Protein AF-A0A3D1QI47-F1 (afdb_monomer_lite)

Structure (mmCIF, N/CA/C/O backbone):
data_AF-A0A3D1QI47-F1
#
_entry.id   AF-A0A3D1QI47-F1
#
loop_
_atom_site.group_PDB
_atom_site.id
_atom_site.type_symbol
_atom_site.label_atom_id
_atom_site.label_alt_id
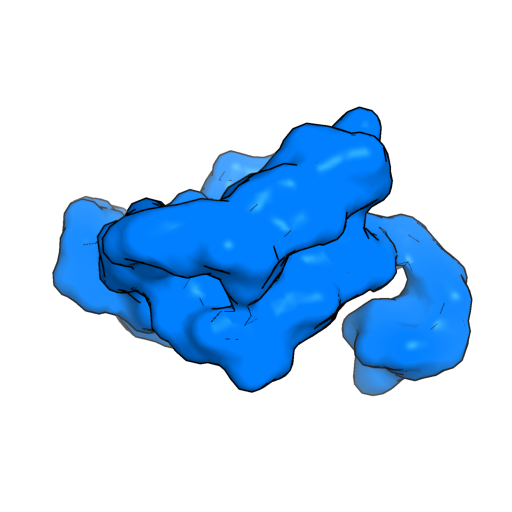_atom_site.label_comp_id
_atom_site.label_asym_id
_atom_site.label_entity_id
_atom_site.label_seq_id
_atom_site.pdbx_PDB_ins_code
_atom_site.Cartn_x
_atom_site.Cartn_y
_atom_site.Cartn_z
_atom_site.occupancy
_atom_site.B_iso_or_equiv
_atom_site.auth_seq_id
_atom_site.auth_comp_id
_atom_site.auth_asym_id
_atom_site.auth_atom_id
_atom_site.pdbx_PDB_model_num
ATOM 1 N N . PRO A 1 1 ? 9.908 -3.642 2.175 1.00 69.00 1 PRO A N 1
ATOM 2 C CA . PRO A 1 1 ? 8.462 -3.305 2.161 1.00 69.00 1 PRO A CA 1
ATOM 3 C C . PRO A 1 1 ? 7.548 -4.515 2.404 1.00 69.00 1 PRO A C 1
ATOM 5 O O . PRO A 1 1 ? 6.734 -4.450 3.317 1.00 69.00 1 PRO A O 1
ATOM 8 N N . ASN A 1 2 ? 7.718 -5.623 1.673 1.00 78.94 2 ASN A N 1
ATOM 9 C CA . ASN A 1 2 ? 6.745 -6.726 1.683 1.00 78.94 2 ASN A CA 1
ATOM 10 C C . ASN A 1 2 ? 6.531 -7.382 3.056 1.00 78.94 2 ASN A C 1
ATOM 12 O O . ASN A 1 2 ? 5.391 -7.551 3.470 1.00 78.94 2 ASN A O 1
ATOM 16 N N . THR A 1 3 ? 7.596 -7.665 3.813 1.00 88.75 3 THR A N 1
ATOM 17 C CA . THR A 1 3 ? 7.473 -8.235 5.169 1.00 88.75 3 THR A CA 1
ATOM 18 C C . THR A 1 3 ? 6.683 -7.325 6.112 1.00 88.75 3 THR A C 1
ATOM 20 O O . THR A 1 3 ? 5.834 -7.795 6.860 1.00 88.75 3 THR A O 1
ATOM 23 N N . VAL A 1 4 ? 6.924 -6.012 6.054 1.00 90.50 4 VAL A N 1
ATOM 24 C CA . VAL A 1 4 ? 6.200 -5.032 6.878 1.00 90.50 4 VAL A CA 1
ATOM 25 C C . VAL A 1 4 ? 4.736 -4.946 6.446 1.00 90.50 4 VAL A C 1
ATOM 27 O O . VAL A 1 4 ? 3.855 -4.963 7.298 1.00 90.50 4 VAL A O 1
ATOM 30 N N . GLY A 1 5 ? 4.466 -4.920 5.137 1.00 87.31 5 GLY A N 1
ATOM 31 C CA . GLY A 1 5 ? 3.100 -4.923 4.611 1.00 87.31 5 GLY A CA 1
ATOM 32 C C . GLY A 1 5 ? 2.309 -6.162 5.038 1.00 87.31 5 GLY A C 1
ATOM 33 O O . GLY A 1 5 ? 1.171 -6.032 5.475 1.00 87.31 5 GLY A O 1
ATOM 34 N N . ALA A 1 6 ? 2.937 -7.342 5.027 1.00 90.19 6 ALA A N 1
ATOM 35 C CA . ALA A 1 6 ? 2.317 -8.581 5.495 1.00 90.19 6 ALA A CA 1
ATOM 36 C C . ALA A 1 6 ? 1.986 -8.548 6.999 1.00 90.19 6 ALA A C 1
ATOM 38 O O . ALA A 1 6 ? 0.902 -8.971 7.401 1.00 90.19 6 ALA A O 1
ATOM 39 N N . LEU A 1 7 ? 2.882 -8.006 7.833 1.00 94.06 7 LEU A N 1
ATOM 40 C CA . LEU A 1 7 ? 2.620 -7.839 9.268 1.00 94.06 7 LEU A CA 1
ATOM 41 C C . LEU A 1 7 ? 1.478 -6.848 9.526 1.00 94.06 7 LEU A C 1
ATOM 43 O O . LEU A 1 7 ? 0.644 -7.089 10.393 1.00 94.06 7 LEU A O 1
ATOM 47 N N . ILE A 1 8 ? 1.401 -5.759 8.756 1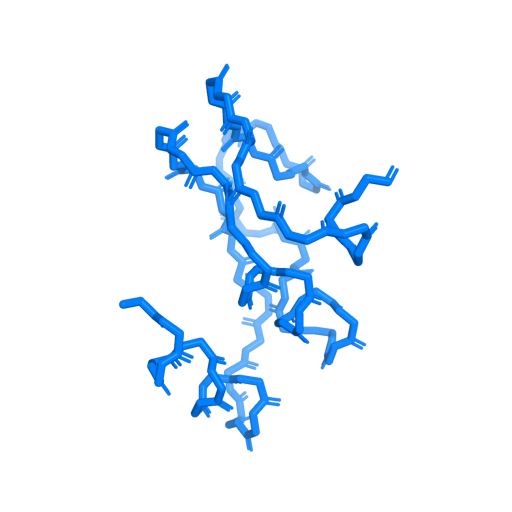.00 93.12 8 ILE A N 1
ATOM 48 C CA . ILE A 1 8 ? 0.305 -4.784 8.851 1.00 93.12 8 ILE A CA 1
ATOM 49 C C . ILE A 1 8 ? -1.021 -5.398 8.384 1.00 93.12 8 ILE A C 1
ATOM 51 O O . ILE A 1 8 ? -2.054 -5.174 9.009 1.00 93.12 8 ILE A O 1
ATOM 55 N N . ALA A 1 9 ? -1.008 -6.206 7.322 1.00 93.19 9 ALA A N 1
ATOM 56 C CA . ALA A 1 9 ? -2.195 -6.912 6.842 1.00 93.19 9 ALA A CA 1
ATOM 57 C C . ALA A 1 9 ? -2.807 -7.828 7.919 1.00 93.19 9 ALA A C 1
ATOM 59 O O . ALA A 1 9 ? -4.024 -8.002 7.963 1.00 93.19 9 ALA A O 1
ATOM 60 N N . GLN A 1 10 ? -1.983 -8.359 8.825 1.00 94.00 10 GLN A N 1
ATOM 61 C CA . GLN A 1 10 ? -2.405 -9.235 9.923 1.00 94.00 10 GLN A CA 1
ATOM 62 C C . GLN A 1 10 ? -2.590 -8.508 11.265 1.00 94.00 10 GLN A C 1
ATOM 64 O O . GLN A 1 10 ? -3.030 -9.126 12.233 1.00 94.00 10 GLN A O 1
ATOM 69 N N . SER A 1 11 ? -2.266 -7.216 11.351 1.00 95.12 11 SER A N 1
ATOM 70 C CA . SER A 1 11 ? -2.357 -6.461 12.603 1.00 95.12 11 SER A CA 1
ATOM 71 C C . SER A 1 11 ? -3.761 -5.909 12.858 1.00 95.12 11 SER A C 1
ATOM 73 O O . SER A 1 11 ? -4.682 -6.035 12.050 1.00 95.12 11 SER A O 1
ATOM 75 N N . ASP A 1 12 ? -3.937 -5.258 13.999 1.00 95.62 12 ASP A N 1
ATOM 76 C CA . ASP A 1 12 ? -5.141 -4.527 14.396 1.00 95.62 12 ASP A CA 1
ATOM 77 C C . ASP A 1 12 ? -5.204 -3.092 13.835 1.00 95.62 12 ASP A C 1
ATOM 79 O O . ASP A 1 12 ? -6.199 -2.386 14.037 1.00 95.62 12 ASP A O 1
ATOM 83 N N . LEU A 1 13 ? -4.176 -2.662 13.092 1.00 96.19 13 LEU A N 1
ATOM 84 C CA . LEU A 1 13 ? -4.148 -1.354 12.445 1.00 96.19 13 LEU A CA 1
ATOM 85 C C . LEU A 1 13 ? -5.297 -1.220 11.439 1.00 96.19 13 LEU A C 1
ATOM 87 O O . LEU A 1 13 ? -5.690 -2.171 10.763 1.00 96.19 13 LEU A O 1
ATOM 91 N N . LYS A 1 14 ? -5.850 -0.013 11.332 1.00 96.00 14 LYS A N 1
ATOM 92 C CA . LYS A 1 14 ? -6.990 0.282 10.461 1.00 96.00 14 LYS A CA 1
ATOM 93 C C . LYS A 1 14 ? -6.978 1.729 10.006 1.00 96.00 14 LYS A C 1
ATOM 95 O O . LYS A 1 14 ? -6.330 2.581 10.607 1.00 96.00 14 LYS A O 1
ATOM 100 N N . ASP A 1 15 ? -7.750 1.986 8.959 1.00 96.81 15 ASP A N 1
ATOM 101 C CA . ASP A 1 15 ? -7.930 3.303 8.355 1.00 96.81 15 ASP A CA 1
ATOM 102 C C . ASP A 1 15 ? -6.633 3.980 7.889 1.00 96.81 15 ASP A C 1
ATOM 104 O O . ASP A 1 15 ? -6.500 5.208 7.911 1.00 96.81 15 ASP A O 1
ATOM 108 N N . LEU A 1 16 ? -5.684 3.165 7.426 1.00 97.75 16 LEU A N 1
ATOM 109 C CA . LEU A 1 16 ? -4.407 3.629 6.907 1.00 97.75 16 LEU A CA 1
ATOM 110 C C . LEU A 1 16 ? -4.601 4.362 5.577 1.00 97.75 16 LEU A C 1
ATOM 112 O O . LEU A 1 16 ? -5.466 4.020 4.763 1.00 97.75 16 LEU A O 1
ATOM 116 N N . GLY A 1 17 ? -3.779 5.383 5.358 1.00 97.38 17 GLY A N 1
ATOM 117 C CA . GLY A 1 17 ? -3.658 6.082 4.085 1.00 97.38 17 GLY A CA 1
ATOM 118 C C . GLY A 1 17 ? -2.370 5.695 3.371 1.00 97.38 17 GLY A C 1
ATOM 119 O O . GLY A 1 17 ? -1.372 5.390 4.0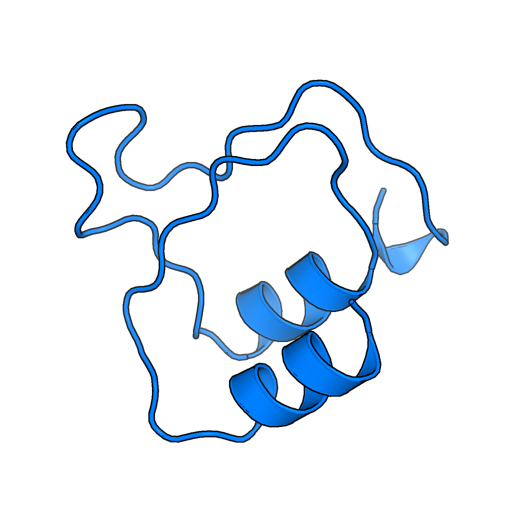17 1.00 97.38 17 GLY A O 1
ATOM 120 N N . VAL A 1 18 ? -2.386 5.752 2.039 1.00 97.50 18 VAL A N 1
ATOM 121 C CA . VAL A 1 18 ? -1.188 5.552 1.216 1.00 97.50 18 VAL A CA 1
ATOM 122 C C . VAL A 1 18 ? -0.931 6.794 0.370 1.00 97.50 18 VAL A C 1
ATOM 124 O O . VAL A 1 18 ? -1.818 7.283 -0.343 1.00 97.50 18 VAL A O 1
ATOM 127 N N . HIS A 1 19 ? 0.290 7.299 0.495 1.00 97.81 19 HIS A N 1
ATOM 128 C CA . HIS A 1 19 ? 0.917 8.279 -0.377 1.00 97.81 19 HIS A CA 1
ATOM 129 C C . HIS A 1 19 ? 2.376 7.840 -0.510 1.00 97.81 19 HIS A C 1
ATOM 131 O O . HIS A 1 19 ? 3.142 7.941 0.446 1.00 97.81 19 HIS A O 1
ATOM 137 N N . THR A 1 20 ? 2.718 7.251 -1.648 1.00 95.62 20 THR A N 1
ATOM 138 C CA . THR A 1 20 ? 4.028 6.636 -1.894 1.00 95.62 20 THR A CA 1
ATOM 139 C C . THR A 1 20 ? 4.515 7.018 -3.281 1.00 95.62 20 THR A C 1
ATOM 141 O O . THR A 1 20 ? 3.719 7.398 -4.127 1.00 95.62 20 THR A O 1
ATOM 144 N N . GLU A 1 21 ? 5.809 6.915 -3.544 1.00 98.00 21 GLU A N 1
ATOM 145 C CA . GLU A 1 21 ? 6.317 7.052 -4.908 1.00 98.00 21 GLU A CA 1
ATOM 146 C C . GLU A 1 21 ? 5.972 5.800 -5.733 1.00 98.00 21 GLU A C 1
ATOM 148 O O . GLU A 1 21 ? 5.282 5.882 -6.749 1.00 98.00 21 GLU A O 1
ATOM 153 N N . MET A 1 22 ? 6.383 4.631 -5.234 1.00 96.19 22 MET A N 1
ATOM 154 C CA . MET A 1 22 ? 6.197 3.332 -5.878 1.00 96.19 22 MET A CA 1
ATOM 155 C C . MET A 1 22 ? 5.131 2.513 -5.145 1.00 96.19 22 MET A C 1
ATOM 157 O O . MET A 1 22 ? 5.216 2.313 -3.927 1.00 96.19 22 MET A O 1
ATOM 161 N N . LEU A 1 23 ? 4.145 2.021 -5.894 1.00 96.62 23 LEU A N 1
ATOM 162 C CA . LEU A 1 23 ? 3.172 1.032 -5.437 1.00 96.62 23 LEU A CA 1
ATOM 163 C C . LEU A 1 23 ? 3.681 -0.383 -5.756 1.00 96.62 23 LEU A C 1
ATOM 165 O O . LEU A 1 23 ? 4.172 -0.628 -6.855 1.00 96.62 23 LEU A O 1
ATOM 169 N N . VAL A 1 24 ? 3.557 -1.300 -4.796 1.00 95.81 24 VAL A N 1
ATOM 170 C CA . VAL A 1 24 ? 4.015 -2.700 -4.886 1.00 95.81 24 VAL A CA 1
ATOM 171 C C . VAL A 1 24 ? 2.955 -3.653 -4.325 1.00 95.81 24 VAL A C 1
ATOM 173 O O . VAL A 1 24 ? 2.079 -3.221 -3.574 1.00 95.81 24 VAL A O 1
ATOM 176 N N . ASP A 1 25 ? 3.074 -4.951 -4.609 1.00 95.38 25 ASP A N 1
ATOM 177 C CA . ASP A 1 25 ? 2.099 -5.997 -4.245 1.00 95.38 25 ASP A CA 1
ATOM 178 C C . ASP A 1 25 ? 1.649 -5.969 -2.776 1.00 95.38 25 ASP A C 1
ATOM 180 O O . ASP A 1 25 ? 0.474 -6.170 -2.480 1.00 95.38 25 ASP A O 1
ATOM 184 N N . SER A 1 26 ? 2.541 -5.633 -1.837 1.00 94.88 26 SER A N 1
ATOM 185 C CA . SER A 1 26 ? 2.185 -5.595 -0.413 1.00 94.88 26 SER A CA 1
ATOM 186 C C . SER A 1 26 ? 1.115 -4.554 -0.067 1.00 94.88 26 SER A C 1
ATOM 188 O O . SER A 1 26 ? 0.446 -4.667 0.957 1.00 94.88 26 SER A O 1
ATOM 190 N N . PHE A 1 27 ? 0.957 -3.512 -0.889 1.00 95.88 27 PHE A N 1
ATOM 191 C CA . PHE A 1 27 ? -0.140 -2.557 -0.726 1.00 95.88 27 PHE A CA 1
ATOM 192 C C . PHE A 1 27 ? -1.485 -3.159 -1.123 1.00 95.88 27 PHE A C 1
ATOM 194 O O . PHE A 1 27 ? -2.490 -2.813 -0.505 1.00 95.88 27 PHE A O 1
ATOM 201 N N . VAL A 1 28 ? -1.499 -4.085 -2.085 1.00 95.06 28 VAL A N 1
ATOM 202 C CA . VAL A 1 28 ? -2.694 -4.852 -2.446 1.00 95.06 28 VAL A CA 1
ATOM 203 C C . VAL A 1 28 ? -3.089 -5.751 -1.280 1.00 95.06 28 VAL A C 1
ATOM 205 O O . VAL A 1 28 ? -4.233 -5.690 -0.849 1.00 95.06 28 VAL A O 1
ATOM 208 N N . ASP A 1 29 ? -2.134 -6.472 -0.677 1.00 95.38 29 ASP A N 1
ATOM 209 C CA . ASP A 1 29 ? -2.395 -7.306 0.510 1.00 95.38 29 ASP A CA 1
ATOM 210 C C . ASP A 1 29 ? -3.039 -6.501 1.651 1.00 95.38 29 ASP A C 1
ATOM 212 O O . ASP A 1 29 ? -4.042 -6.904 2.240 1.00 95.38 29 ASP A O 1
ATOM 216 N N . MET A 1 30 ? -2.480 -5.328 1.962 1.00 96.31 30 MET A N 1
ATOM 217 C CA . MET A 1 30 ? -3.008 -4.449 3.010 1.00 96.31 30 MET A CA 1
ATOM 218 C C . MET A 1 30 ? -4.376 -3.849 2.648 1.00 96.31 30 MET A C 1
ATOM 220 O O . MET A 1 30 ? -5.187 -3.586 3.542 1.00 96.31 30 MET A O 1
ATOM 224 N N . TYR A 1 31 ? -4.636 -3.600 1.364 1.00 96.19 31 TYR A N 1
ATOM 225 C CA . TYR A 1 31 ? -5.920 -3.097 0.883 1.00 96.19 31 TYR A CA 1
ATOM 226 C C . TYR A 1 31 ? -7.005 -4.177 0.961 1.00 96.19 31 TYR A C 1
ATOM 228 O O . TYR A 1 31 ? -8.051 -3.937 1.562 1.00 96.19 31 TYR A O 1
ATOM 236 N N . GLU A 1 32 ? -6.730 -5.382 0.458 1.00 95.69 32 GLU A N 1
ATOM 237 C CA . GLU A 1 32 ? -7.629 -6.542 0.529 1.00 95.69 32 GLU A CA 1
ATOM 238 C C . GLU A 1 32 ? -7.931 -6.947 1.979 1.00 95.69 32 GLU A C 1
ATOM 240 O O . GLU A 1 32 ? -9.066 -7.285 2.310 1.00 95.69 32 GLU A O 1
ATOM 245 N N . ALA A 1 33 ? -6.950 -6.823 2.879 1.00 96.31 33 ALA A N 1
ATOM 246 C CA . ALA A 1 33 ? -7.131 -7.031 4.317 1.00 96.31 33 ALA A CA 1
ATOM 247 C C . ALA A 1 33 ? -7.917 -5.901 5.024 1.00 96.31 33 ALA A C 1
ATOM 249 O O . ALA A 1 33 ? -8.066 -5.917 6.250 1.00 96.31 33 ALA A O 1
ATOM 250 N N . GLY A 1 34 ? -8.390 -4.889 4.288 1.00 96.56 34 GLY A N 1
ATOM 251 C CA . GLY A 1 34 ? -9.190 -3.776 4.805 1.00 96.56 34 GLY A CA 1
ATOM 252 C C . GLY A 1 34 ? -8.412 -2.774 5.664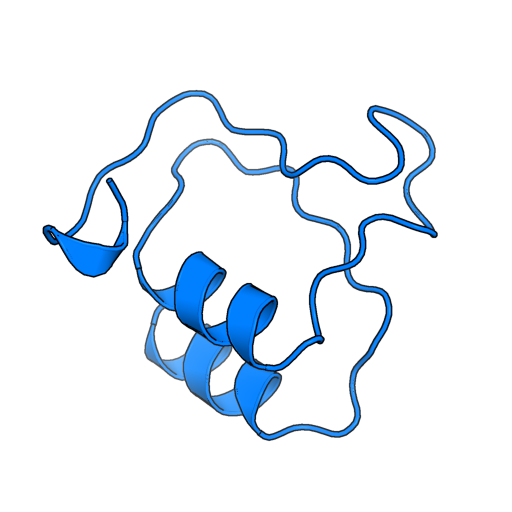 1.00 96.56 34 GLY A C 1
ATOM 253 O O . GLY A 1 34 ? -9.017 -1.958 6.364 1.00 96.56 34 GLY A O 1
ATOM 254 N N . LYS A 1 35 ? -7.075 -2.821 5.643 1.00 97.69 35 LYS A N 1
ATOM 255 C CA . LYS A 1 35 ? -6.219 -1.942 6.458 1.00 97.69 35 LYS A CA 1
ATOM 256 C C . LYS A 1 35 ? -6.109 -0.553 5.852 1.00 97.69 35 LYS A C 1
ATOM 258 O O . LYS A 1 35 ? -6.089 0.436 6.586 1.00 97.69 35 LYS A O 1
ATOM 263 N N . ILE A 1 36 ? -6.066 -0.473 4.523 1.00 97.81 36 ILE A N 1
ATOM 264 C CA . ILE A 1 36 ? -5.972 0.785 3.779 1.00 97.81 36 ILE A CA 1
ATOM 265 C C . ILE A 1 36 ? -7.374 1.256 3.400 1.00 97.81 36 ILE A C 1
ATOM 267 O O . ILE A 1 36 ? -8.041 0.645 2.572 1.00 97.81 36 ILE A O 1
ATOM 271 N N . THR A 1 37 ? -7.805 2.377 3.977 1.00 97.69 37 THR A N 1
ATOM 272 C CA . THR A 1 37 ? -9.095 3.008 3.637 1.00 97.69 37 THR A CA 1
ATOM 273 C C . THR A 1 37 ? -8.945 4.449 3.170 1.00 97.69 37 THR A C 1
ATOM 275 O O . THR A 1 37 ? -9.854 4.996 2.556 1.00 97.69 37 THR A O 1
ATOM 278 N N . GLY A 1 38 ? -7.827 5.108 3.490 1.00 97.31 38 GLY A N 1
ATOM 279 C CA . GLY A 1 38 ? -7.600 6.515 3.171 1.00 97.31 38 GLY A CA 1
ATOM 280 C C . GLY A 1 38 ? -8.555 7.499 3.861 1.00 97.31 38 GLY A C 1
ATOM 281 O O . GLY A 1 38 ? -8.493 8.688 3.553 1.00 97.31 38 GLY A O 1
ATOM 282 N N . LYS A 1 39 ? -9.414 7.053 4.794 1.00 97.38 39 LYS A N 1
ATOM 283 C CA . LYS A 1 39 ? -10.442 7.892 5.449 1.00 97.38 39 LYS A CA 1
ATOM 284 C C . LYS A 1 39 ? -9.870 9.019 6.306 1.00 97.38 39 LYS A C 1
ATOM 286 O O . LYS A 1 39 ? -10.562 9.994 6.574 1.00 97.38 39 LYS A O 1
ATOM 291 N N . ARG A 1 40 ? -8.631 8.868 6.778 1.00 97.25 40 ARG A N 1
ATOM 292 C CA . ARG A 1 40 ? -7.945 9.836 7.650 1.00 97.25 40 ARG A CA 1
ATOM 293 C C . ARG A 1 40 ? -6.954 10.734 6.904 1.00 97.25 40 ARG A C 1
ATOM 295 O O . ARG A 1 40 ? -6.266 11.525 7.542 1.00 97.25 40 ARG A O 1
ATOM 302 N N . LYS A 1 41 ? -6.848 10.613 5.575 1.00 98.19 41 LYS A N 1
ATOM 303 C CA . LYS A 1 41 ? -5.972 11.483 4.780 1.00 98.19 41 LYS A CA 1
ATOM 304 C C . LYS A 1 41 ? -6.550 12.901 4.726 1.00 98.19 41 LYS A C 1
ATOM 306 O O . LYS A 1 41 ? -7.763 13.074 4.747 1.00 98.19 41 LYS A O 1
ATOM 311 N N . GLN A 1 42 ? -5.678 13.903 4.637 1.00 97.94 42 GLN A N 1
ATOM 312 C CA . GLN A 1 42 ? -6.083 15.299 4.413 1.00 97.94 42 GLN A CA 1
ATOM 313 C C . GLN A 1 42 ? -6.254 15.611 2.919 1.00 97.94 42 GLN A C 1
ATOM 315 O O . GLN A 1 42 ? -7.124 16.386 2.540 1.00 97.94 42 GLN A O 1
ATOM 320 N N . LEU A 1 43 ? -5.440 14.974 2.074 1.00 96.94 43 LEU A N 1
ATOM 321 C CA . LEU A 1 43 ? -5.459 15.085 0.615 1.00 96.94 43 LEU A CA 1
ATOM 322 C C . LEU A 1 43 ? -5.764 13.713 0.014 1.00 96.94 43 LEU A C 1
ATOM 324 O O . LEU A 1 43 ? -5.393 12.699 0.603 1.00 96.94 43 LEU A O 1
ATOM 328 N N . ASP A 1 44 ? -6.425 13.665 -1.144 1.00 97.12 44 ASP A N 1
ATOM 329 C CA . ASP A 1 44 ? -6.783 12.409 -1.825 1.00 97.12 44 ASP A CA 1
ATOM 330 C C . ASP A 1 44 ? -7.488 11.402 -0.899 1.00 97.12 44 ASP A C 1
ATOM 332 O O . ASP A 1 44 ? -7.109 10.228 -0.796 1.00 97.12 44 ASP A O 1
ATOM 336 N N . VAL A 1 45 ? -8.494 11.894 -0.169 1.00 97.88 45 VAL A N 1
ATOM 337 C CA . VAL A 1 45 ? -9.274 11.108 0.796 1.00 97.88 45 VAL A CA 1
ATOM 338 C C . VAL A 1 45 ? -9.915 9.912 0.100 1.00 97.88 45 VAL A C 1
ATOM 340 O O . VAL A 1 45 ? -10.510 10.045 -0.968 1.00 97.88 45 VAL A O 1
ATOM 343 N N . GLY A 1 46 ? -9.773 8.731 0.702 1.00 97.19 46 GLY A N 1
ATOM 344 C CA . GLY A 1 46 ? -10.292 7.481 0.141 1.00 97.19 46 GLY A CA 1
ATOM 345 C C . GLY A 1 46 ? -9.493 6.910 -1.037 1.00 97.19 46 GLY A C 1
ATOM 346 O O . GLY A 1 46 ? -9.873 5.871 -1.565 1.00 97.19 46 GLY A O 1
ATOM 347 N N . LYS A 1 47 ? -8.389 7.551 -1.449 1.00 97.19 47 LYS A N 1
ATOM 348 C CA . LYS A 1 47 ? -7.553 7.104 -2.572 1.00 97.19 47 LYS A CA 1
ATOM 349 C C . LYS A 1 47 ? -6.160 6.673 -2.117 1.00 97.19 47 LYS A C 1
ATOM 351 O O . LYS A 1 47 ? -5.578 7.250 -1.191 1.00 97.19 47 LYS A O 1
ATOM 356 N N . ILE A 1 48 ? -5.597 5.708 -2.835 1.00 97.62 48 ILE A N 1
ATOM 357 C CA . ILE A 1 48 ? -4.174 5.356 -2.800 1.00 97.62 48 ILE A CA 1
ATOM 358 C C . ILE A 1 48 ? -3.469 6.252 -3.824 1.00 97.62 48 ILE A C 1
ATOM 360 O O . ILE A 1 48 ? -3.789 6.191 -5.005 1.00 97.62 48 ILE A O 1
ATOM 364 N N . ALA A 1 49 ? -2.553 7.112 -3.372 1.00 98.06 49 ALA A N 1
ATOM 365 C CA . ALA A 1 49 ? -1.796 8.006 -4.252 1.00 98.06 49 ALA A CA 1
ATOM 366 C C . ALA A 1 49 ? -0.393 7.434 -4.499 1.00 98.06 49 ALA A C 1
ATOM 368 O O . ALA A 1 49 ? 0.303 7.101 -3.534 1.00 98.06 49 ALA A O 1
ATOM 369 N N . TYR A 1 50 ? -0.007 7.315 -5.771 1.00 97.44 50 TYR A N 1
ATOM 370 C CA . TYR A 1 50 ? 1.288 6.795 -6.207 1.00 97.44 50 TYR A CA 1
ATOM 371 C C . TYR A 1 50 ? 1.739 7.414 -7.535 1.00 97.44 50 TYR A C 1
ATOM 373 O O . TYR A 1 50 ? 0.904 7.897 -8.298 1.00 97.44 50 TYR A O 1
ATOM 381 N N . ALA A 1 51 ? 3.048 7.414 -7.802 1.00 97.38 51 ALA A N 1
ATOM 382 C CA . ALA A 1 51 ? 3.616 7.936 -9.047 1.00 97.38 51 ALA A CA 1
ATOM 383 C C . ALA A 1 51 ? 3.765 6.842 -10.114 1.00 97.38 51 ALA A C 1
ATOM 385 O O . ALA A 1 51 ? 3.498 7.082 -11.289 1.00 97.38 51 ALA A O 1
ATOM 386 N N . PHE A 1 52 ? 4.154 5.632 -9.708 1.00 96.69 52 PHE A N 1
ATOM 387 C CA . PHE A 1 52 ? 4.186 4.460 -10.583 1.00 96.69 52 PHE A CA 1
ATOM 388 C C . PHE A 1 52 ? 3.992 3.161 -9.790 1.00 96.69 52 PHE A C 1
ATOM 390 O O . PHE A 1 52 ? 4.124 3.135 -8.565 1.00 96.69 52 PHE A O 1
ATOM 397 N N . ALA A 1 53 ? 3.638 2.086 -10.491 1.00 96.38 53 ALA A N 1
ATOM 398 C CA . ALA A 1 53 ? 3.396 0.766 -9.920 1.00 96.38 53 ALA A CA 1
ATOM 399 C C . ALA A 1 53 ? 4.397 -0.239 -10.501 1.00 96.38 53 ALA A C 1
ATOM 401 O O . ALA A 1 53 ? 4.680 -0.207 -11.698 1.00 96.38 53 ALA A O 1
ATOM 402 N N . MET A 1 54 ? 4.950 -1.105 -9.655 1.00 95.69 54 MET A N 1
ATOM 403 C CA . MET A 1 54 ? 5.841 -2.184 -10.073 1.00 95.69 54 MET A CA 1
ATOM 404 C C . MET A 1 54 ? 5.604 -3.406 -9.189 1.00 95.69 54 MET A C 1
ATOM 406 O O . MET A 1 54 ? 5.763 -3.346 -7.970 1.00 95.69 54 MET A O 1
ATOM 410 N N . GLY A 1 55 ? 5.232 -4.521 -9.808 1.00 93.81 55 GLY A N 1
ATOM 411 C CA . GLY A 1 55 ? 4.803 -5.708 -9.085 1.00 93.81 55 GLY A CA 1
ATOM 412 C C . GLY A 1 55 ? 4.403 -6.852 -10.004 1.00 93.81 55 GLY A C 1
ATOM 413 O O . GLY A 1 55 ? 4.714 -6.838 -11.199 1.00 93.81 55 GLY A O 1
ATOM 414 N N . THR A 1 56 ? 3.740 -7.846 -9.425 1.00 95.12 56 THR A N 1
ATOM 415 C CA . THR A 1 56 ? 3.177 -8.985 -10.161 1.00 95.12 56 THR A CA 1
ATOM 416 C C . THR A 1 56 ? 1.808 -8.640 -10.753 1.00 95.12 56 THR A C 1
ATOM 418 O O . THR A 1 56 ? 1.296 -7.541 -10.555 1.00 95.12 56 THR A O 1
ATOM 421 N N . GLU A 1 57 ? 1.188 -9.584 -11.469 1.00 95.12 57 GLU A N 1
ATOM 422 C CA . GLU A 1 57 ? -0.178 -9.440 -12.000 1.00 95.12 57 GLU A CA 1
ATOM 423 C C . GLU A 1 57 ? -1.197 -9.078 -10.913 1.00 95.12 57 GLU A C 1
ATOM 425 O O . GLU A 1 57 ? -2.133 -8.347 -11.185 1.00 95.12 57 GLU A O 1
ATOM 430 N N . LYS A 1 58 ? -0.962 -9.482 -9.656 1.00 93.25 58 LYS A N 1
ATOM 431 C CA . LYS A 1 58 ? -1.792 -9.092 -8.509 1.00 93.25 58 LYS A CA 1
ATOM 432 C C . LYS A 1 58 ? -1.961 -7.569 -8.366 1.00 93.25 58 LYS A C 1
ATOM 434 O O . LYS A 1 58 ? -2.952 -7.116 -7.802 1.00 93.25 58 LYS A O 1
ATOM 439 N N . LEU A 1 59 ? -0.971 -6.790 -8.798 1.00 93.31 59 LEU A N 1
ATOM 440 C CA . LEU A 1 59 ? -0.982 -5.334 -8.695 1.00 93.31 59 LEU A CA 1
ATOM 441 C C . LEU A 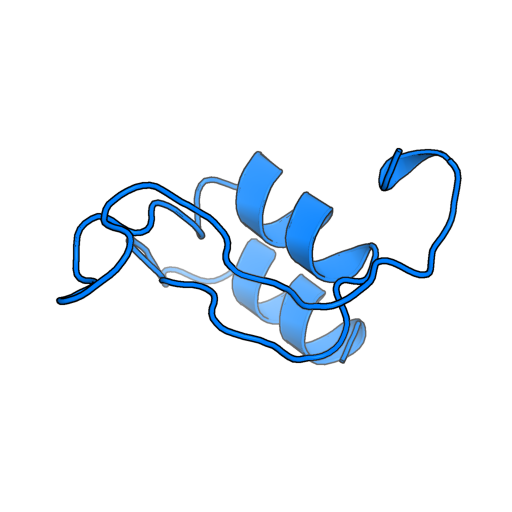1 59 ? -1.779 -4.640 -9.808 1.00 93.31 59 LEU A C 1
ATOM 443 O O . LEU A 1 59 ? -2.145 -3.477 -9.623 1.00 93.31 59 LEU A O 1
ATOM 447 N N . TYR A 1 60 ? -2.006 -5.309 -10.940 1.00 88.25 60 TYR A N 1
ATOM 448 C CA . TYR A 1 60 ? -2.584 -4.730 -12.156 1.00 88.25 60 TYR A CA 1
ATOM 449 C C . TYR A 1 60 ? -4.053 -5.118 -12.336 1.00 88.25 60 TYR A C 1
ATOM 451 O O . TYR A 1 60 ? -4.804 -4.251 -12.837 1.00 88.25 60 TYR A O 1
#

Secondary structure (DSSP, 8-state):
-HHHHHHHHTSS--SB--B-SEE-HHHHHHHHTT-B--TT-SSSTT--B-SEE-S-GGG-

Sequence (60 aa):
PNTVGALIAQSDLKDLGVHTEMLVDSFVDMYEAGKITGKRKQLDVGKIAYAFAMGTEKLY

Radius of gyration: 10.89 Å; chains: 1; bounding box: 19×25×27 Å

Foldseek 3Di:
DQVVLVVLLVDPAAQDAADEAEAELSVLSCVVSRRHQQCPPPPPRRDHHYNYYDYDP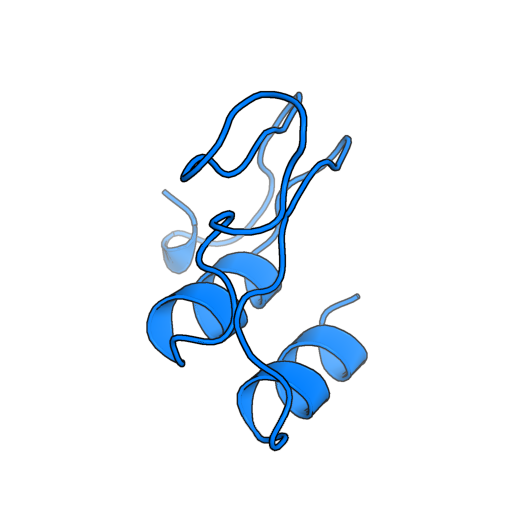SRD

pLDDT: mean 94.91, std 4.67, range [69.0, 98.19]